Protein AF-A0A453JKV6-F1 (afdb_monomer)

Foldseek 3Di:
DVVVCCVVPVPDDDDDDLVVLVVVCCVQCVVVCPPPDPLVVLVCCLSPPDDDPVCNVVSLVVSCVVVVVCVRCSSPDDD

Radius of gyration: 14.27 Å; Cα contacts (8 Å, |Δi|>4): 39; chains: 1; bounding box: 27×24×40 Å

pLDDT: mean 85.41, std 7.2, range [58.09, 94.25]

Mean predicted aligned error: 5.48 Å

Sequence (79 aa):
MEVAIEDVMPHRTHRWCKWHVLKKAKEYVGALLGKHNEFKQEFNKMVHHMVSEREFEDGRACMIEKHGLQKNTFLTQNI

Structure (mmCIF, N/CA/C/O backbone):
data_AF-A0A453JKV6-F1
#
_entry.id   AF-A0A453JKV6-F1
#
loop_
_atom_site.group_PDB
_atom_site.id
_atom_site.type_symbol
_atom_site.label_atom_id
_atom_site.label_alt_id
_atom_site.label_comp_id
_atom_site.label_asym_id
_atom_site.label_entity_id
_atom_site.label_seq_id
_atom_site.pdbx_PDB_ins_code
_atom_site.Cartn_x
_atom_site.Cartn_y
_atom_site.Cartn_z
_atom_site.occupancy
_atom_site.B_iso_or_equiv
_atom_site.auth_seq_id
_atom_site.auth_comp_id
_atom_site.auth_asym_id
_atom_site.auth_atom_id
_atom_site.pdbx_PDB_model_num
ATOM 1 N N . MET A 1 1 ? -2.667 -6.154 -20.377 1.00 60.31 1 MET A N 1
ATOM 2 C CA . MET A 1 1 ? -1.723 -5.178 -20.968 1.00 60.31 1 MET A CA 1
ATOM 3 C C . MET A 1 1 ? -0.286 -5.640 -20.783 1.00 60.31 1 MET A C 1
ATOM 5 O O . MET A 1 1 ? 0.497 -5.423 -21.688 1.00 60.31 1 MET A O 1
ATOM 9 N N . GLU A 1 2 ? 0.035 -6.315 -19.678 1.00 73.19 2 GLU A N 1
ATOM 10 C CA . GLU A 1 2 ? 1.386 -6.824 -19.388 1.00 73.19 2 GLU A CA 1
ATOM 11 C C . GLU A 1 2 ? 1.922 -7.757 -20.492 1.00 73.19 2 GLU A C 1
ATOM 13 O O . GLU A 1 2 ? 2.966 -7.457 -21.055 1.00 73.19 2 GLU A O 1
ATOM 18 N N . VAL A 1 3 ? 1.135 -8.745 -20.942 1.00 78.75 3 VAL A N 1
ATOM 19 C CA . VAL A 1 3 ? 1.544 -9.729 -21.975 1.00 78.75 3 VAL A CA 1
ATOM 20 C C . VAL A 1 3 ? 2.070 -9.104 -23.276 1.00 78.75 3 VAL A C 1
ATOM 22 O O . VAL A 1 3 ? 3.089 -9.527 -23.804 1.00 78.75 3 VAL A O 1
ATOM 25 N N . ALA A 1 4 ? 1.391 -8.084 -23.810 1.00 86.69 4 ALA A N 1
ATOM 26 C CA . ALA A 1 4 ? 1.793 -7.472 -25.080 1.00 86.69 4 ALA A CA 1
ATOM 27 C C . ALA A 1 4 ? 3.049 -6.601 -24.942 1.00 86.69 4 ALA A C 1
ATOM 29 O O . ALA A 1 4 ? 3.762 -6.401 -25.918 1.00 86.69 4 ALA A O 1
ATOM 30 N N . ILE A 1 5 ? 3.299 -6.049 -23.750 1.00 84.88 5 ILE A N 1
ATOM 31 C CA . ILE A 1 5 ? 4.466 -5.201 -23.517 1.00 84.88 5 ILE A CA 1
ATOM 32 C C . ILE A 1 5 ? 5.698 -6.06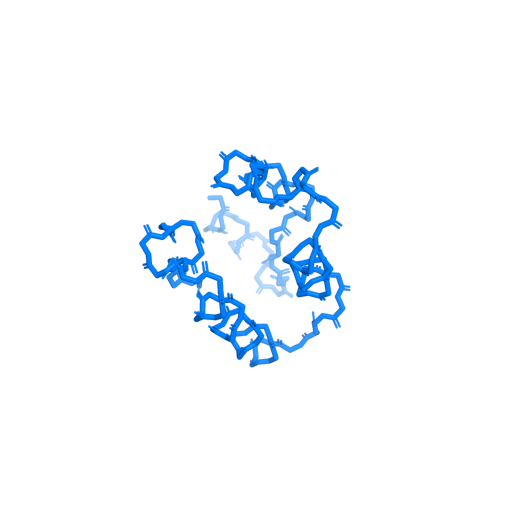1 -23.213 1.00 84.88 5 ILE A C 1
ATOM 34 O O . ILE A 1 5 ? 6.781 -5.745 -23.696 1.00 84.88 5 ILE A O 1
ATOM 38 N N . GLU A 1 6 ? 5.531 -7.170 -22.490 1.00 88.19 6 GLU A N 1
ATOM 39 C CA . GLU A 1 6 ? 6.596 -8.156 -22.270 1.00 88.19 6 GLU A CA 1
ATOM 40 C C . GLU A 1 6 ? 7.144 -8.722 -23.587 1.00 88.19 6 GLU A C 1
ATOM 42 O O . GLU A 1 6 ? 8.354 -8.895 -23.711 1.00 88.19 6 GLU A O 1
ATOM 47 N N . ASP A 1 7 ? 6.282 -8.921 -24.589 1.00 91.12 7 ASP A N 1
ATOM 48 C CA . ASP A 1 7 ? 6.675 -9.397 -25.923 1.00 91.12 7 ASP A CA 1
ATOM 49 C C . ASP A 1 7 ? 7.591 -8.401 -26.664 1.00 91.12 7 ASP A C 1
ATOM 51 O O . ASP A 1 7 ? 8.604 -8.780 -27.250 1.00 91.12 7 ASP A O 1
ATOM 55 N N . VAL A 1 8 ? 7.290 -7.097 -26.590 1.00 94.25 8 VAL A N 1
ATOM 56 C CA . VAL A 1 8 ? 8.056 -6.053 -27.303 1.00 94.25 8 VAL A CA 1
ATOM 57 C C . VAL A 1 8 ? 9.198 -5.441 -26.480 1.00 94.25 8 VAL A C 1
ATOM 59 O O . VAL A 1 8 ? 10.090 -4.803 -27.041 1.00 94.25 8 VAL A O 1
ATOM 62 N N . MET A 1 9 ? 9.183 -5.591 -25.153 1.00 90.00 9 MET A N 1
ATOM 63 C CA . MET A 1 9 ? 10.167 -5.024 -24.220 1.00 90.00 9 MET A CA 1
ATOM 64 C C . MET A 1 9 ? 10.549 -6.020 -23.101 1.00 90.00 9 MET A C 1
ATOM 66 O O . MET A 1 9 ? 10.419 -5.695 -21.919 1.00 90.00 9 MET A O 1
ATOM 70 N N . PRO A 1 10 ? 11.118 -7.196 -23.428 1.00 88.06 10 PRO A N 1
ATOM 71 C CA . PRO A 1 10 ? 11.307 -8.304 -22.477 1.00 88.06 10 PRO A CA 1
ATOM 72 C C . PRO A 1 10 ? 12.291 -8.013 -21.334 1.00 88.06 10 PRO A C 1
ATOM 74 O O . PRO A 1 10 ? 12.294 -8.688 -20.310 1.00 88.06 10 PRO A O 1
ATOM 77 N N . HIS A 1 11 ? 13.147 -7.000 -21.484 1.00 92.00 11 HIS A N 1
ATOM 78 C CA . HIS A 1 11 ? 14.133 -6.605 -20.471 1.00 92.00 11 HIS A CA 1
ATOM 79 C C . HIS A 1 11 ? 13.685 -5.406 -19.626 1.00 92.00 11 HIS A C 1
ATOM 81 O O . HIS A 1 11 ? 14.492 -4.811 -18.907 1.00 92.00 11 HIS A O 1
ATOM 87 N N . ARG A 1 12 ? 12.423 -4.980 -19.748 1.00 88.38 12 ARG A N 1
ATOM 88 C CA . ARG A 1 12 ? 11.863 -3.877 -18.969 1.00 88.38 12 ARG A CA 1
ATOM 89 C C . ARG A 1 12 ? 10.954 -4.432 -17.883 1.00 88.38 12 ARG A C 1
ATOM 91 O O . ARG A 1 12 ? 10.035 -5.194 -18.144 1.00 88.38 12 ARG A O 1
ATOM 98 N N . THR A 1 13 ? 11.170 -3.981 -16.653 1.00 83.44 13 THR A N 1
ATOM 99 C CA . THR A 1 13 ? 10.222 -4.225 -15.567 1.00 83.44 13 THR A CA 1
ATOM 100 C C . THR A 1 13 ? 9.074 -3.231 -15.680 1.00 83.44 13 THR A C 1
ATOM 102 O O . THR A 1 13 ? 9.255 -2.028 -15.459 1.00 83.44 13 THR A O 1
ATOM 105 N N . HIS A 1 14 ? 7.884 -3.725 -16.005 1.00 82.75 14 HIS A N 1
ATOM 106 C CA . HIS A 1 14 ? 6.681 -2.908 -16.042 1.00 82.75 14 HIS A CA 1
ATOM 107 C C . HIS A 1 14 ? 6.124 -2.742 -14.636 1.00 82.75 14 HIS A C 1
ATOM 109 O O . HIS A 1 14 ? 5.802 -3.705 -13.952 1.00 82.75 14 HIS A O 1
ATOM 115 N N . ARG A 1 15 ? 6.028 -1.489 -14.193 1.00 81.25 15 ARG A N 1
ATOM 116 C CA . ARG A 1 15 ? 5.410 -1.139 -12.916 1.00 81.25 15 ARG A CA 1
ATOM 117 C C . ARG A 1 15 ? 4.098 -0.430 -13.172 1.00 81.25 15 ARG A C 1
ATOM 119 O O . ARG A 1 15 ? 3.958 0.340 -14.125 1.00 81.25 15 ARG A O 1
ATOM 126 N N . TRP A 1 16 ? 3.153 -0.645 -12.272 1.00 82.75 16 TRP A N 1
ATOM 127 C CA . TRP A 1 16 ? 1.896 0.077 -12.297 1.00 82.75 16 TRP A CA 1
ATOM 128 C C . TRP A 1 16 ? 2.159 1.572 -12.114 1.00 82.75 16 TRP A C 1
ATOM 130 O O . TRP A 1 16 ? 2.902 1.995 -11.226 1.00 82.75 16 TRP A O 1
ATOM 140 N N . CYS A 1 17 ? 1.544 2.394 -12.965 1.00 86.56 17 CYS A N 1
ATOM 141 C CA . CYS A 1 17 ? 1.669 3.839 -12.848 1.00 86.56 17 CYS A CA 1
ATOM 142 C C . CYS A 1 17 ? 1.104 4.294 -11.497 1.00 86.56 17 CYS A C 1
ATOM 144 O O . CYS A 1 17 ? -0.068 4.059 -11.191 1.00 86.56 17 CYS A O 1
ATOM 146 N N . LYS A 1 18 ? 1.924 5.002 -10.715 1.00 85.06 18 LYS A N 1
ATOM 147 C CA . LYS A 1 18 ? 1.574 5.471 -9.369 1.00 85.06 18 LYS A CA 1
ATOM 148 C C . LYS A 1 18 ? 0.251 6.233 -9.322 1.00 85.06 18 LYS A C 1
ATOM 150 O O . LYS A 1 18 ? -0.541 6.040 -8.405 1.00 85.06 18 LYS A O 1
ATOM 155 N N . TRP A 1 19 ? -0.011 7.068 -10.325 1.00 88.62 19 TRP A N 1
ATOM 156 C CA . TRP A 1 19 ? -1.263 7.816 -10.417 1.00 88.62 19 TRP A CA 1
ATOM 157 C C . TRP A 1 19 ? -2.483 6.893 -10.529 1.00 88.62 19 TRP A C 1
ATOM 159 O O . TRP A 1 19 ? -3.464 7.085 -9.813 1.00 88.62 19 TRP A O 1
ATOM 169 N N . HIS A 1 20 ? -2.407 5.852 -11.364 1.00 87.00 20 HIS A N 1
ATOM 170 C CA . HIS A 1 20 ? -3.486 4.871 -11.501 1.00 87.00 20 HIS A CA 1
ATOM 171 C C . HIS A 1 20 ? -3.705 4.067 -10.216 1.00 87.00 20 HIS A C 1
ATOM 173 O O . HIS A 1 20 ? -4.853 3.848 -9.829 1.00 87.00 20 HIS A O 1
ATOM 179 N N . VAL A 1 21 ? -2.626 3.681 -9.529 1.00 84.88 21 VAL A N 1
ATOM 180 C CA . VAL A 1 21 ? -2.707 2.990 -8.231 1.00 84.88 21 VAL A CA 1
ATOM 181 C C . VAL A 1 21 ? -3.414 3.865 -7.198 1.00 84.88 21 VAL A C 1
ATOM 183 O O . VAL A 1 21 ? -4.369 3.420 -6.566 1.00 84.88 21 VAL A O 1
ATOM 186 N N . LEU A 1 22 ? -3.006 5.130 -7.065 1.00 86.62 22 LEU A N 1
ATOM 187 C CA . LEU A 1 22 ? -3.612 6.071 -6.119 1.00 86.62 22 LEU A CA 1
ATOM 188 C C . LEU A 1 22 ? -5.073 6.386 -6.465 1.00 86.62 22 LEU A C 1
ATOM 190 O O . LEU A 1 22 ? -5.901 6.515 -5.563 1.00 86.62 22 LEU A O 1
ATOM 194 N N . LYS A 1 23 ? -5.410 6.476 -7.758 1.00 88.88 23 LYS A N 1
ATOM 195 C CA . LYS A 1 23 ? -6.792 6.657 -8.213 1.00 88.88 23 LYS A CA 1
ATOM 196 C C . LYS A 1 23 ? -7.671 5.481 -7.781 1.00 88.88 23 LYS A C 1
ATOM 198 O O . LYS A 1 23 ? -8.687 5.721 -7.136 1.00 88.88 23 LYS A O 1
ATOM 203 N N . LYS A 1 24 ? -7.250 4.236 -8.047 1.00 86.31 24 LYS A N 1
ATOM 204 C CA . LYS A 1 24 ? -7.964 3.040 -7.566 1.00 86.31 24 LYS A CA 1
ATOM 205 C C . LYS A 1 24 ? -8.043 3.014 -6.042 1.00 86.31 24 LYS A C 1
ATOM 207 O O . LYS A 1 24 ? -9.117 2.812 -5.494 1.00 86.31 24 LYS A O 1
ATOM 212 N N . ALA A 1 25 ? -6.946 3.286 -5.338 1.00 86.06 25 ALA A N 1
ATOM 213 C CA . ALA A 1 25 ? -6.957 3.312 -3.878 1.00 86.06 25 ALA A CA 1
ATOM 214 C C . ALA A 1 25 ? -7.999 4.299 -3.330 1.00 86.06 25 ALA A C 1
ATOM 216 O O . ALA A 1 25 ? -8.720 3.983 -2.389 1.00 86.06 25 ALA A O 1
ATOM 217 N N . LYS A 1 26 ? -8.160 5.471 -3.952 1.00 85.75 26 LYS A N 1
ATOM 218 C CA . LYS A 1 26 ? -9.204 6.426 -3.562 1.00 85.75 26 LYS A CA 1
ATOM 219 C C . LYS A 1 26 ? -10.624 5.859 -3.716 1.00 85.75 26 LYS A C 1
ATOM 221 O O . LYS A 1 26 ? -11.482 6.210 -2.915 1.00 85.75 26 LYS A O 1
ATOM 226 N N . GLU A 1 27 ? -10.875 4.987 -4.687 1.00 86.81 27 GLU A N 1
ATOM 227 C CA . GLU A 1 27 ? -12.183 4.343 -4.882 1.00 86.81 27 GLU A CA 1
ATOM 228 C C . GLU A 1 27 ? -12.492 3.326 -3.766 1.00 86.81 27 GLU A C 1
ATOM 230 O O . GLU A 1 27 ? -13.611 3.302 -3.261 1.00 86.81 27 GLU A O 1
ATOM 235 N N . TYR A 1 28 ? -11.500 2.545 -3.320 1.00 83.75 28 TYR A N 1
ATOM 236 C CA . TYR A 1 28 ? -11.703 1.459 -2.342 1.00 83.75 28 TYR A CA 1
ATOM 237 C C . TYR A 1 28 ? -11.441 1.845 -0.880 1.00 83.75 28 TYR A C 1
ATOM 239 O O . TYR A 1 28 ? -12.019 1.253 0.031 1.00 83.75 28 TYR A O 1
ATOM 247 N N . VAL A 1 29 ? -10.552 2.810 -0.632 1.00 84.81 29 VAL A N 1
ATOM 248 C CA . VAL A 1 29 ? -10.144 3.248 0.718 1.00 84.81 29 VAL A CA 1
ATOM 249 C C . VAL A 1 29 ? -10.225 4.767 0.903 1.00 84.81 29 VAL A C 1
ATOM 251 O O . VAL A 1 29 ? -9.734 5.309 1.894 1.00 84.81 29 VAL A O 1
ATOM 254 N N . GLY A 1 30 ? -10.891 5.487 -0.008 1.00 83.56 30 GLY A N 1
ATOM 255 C CA . GLY A 1 30 ? -11.009 6.951 0.032 1.00 83.56 30 GLY A CA 1
ATOM 256 C C . GLY A 1 30 ? -11.594 7.506 1.331 1.00 83.56 30 GLY A C 1
ATOM 257 O O . GLY A 1 30 ? -11.124 8.532 1.821 1.00 83.56 30 GLY A O 1
ATOM 258 N N . ALA A 1 31 ? -12.556 6.804 1.938 1.00 83.50 31 ALA A N 1
ATOM 259 C CA . ALA A 1 31 ? -13.145 7.196 3.221 1.00 83.50 31 ALA A CA 1
ATOM 260 C C . ALA A 1 31 ? -12.128 7.185 4.378 1.00 83.50 31 ALA A C 1
ATOM 262 O O . ALA A 1 31 ? -12.235 7.989 5.304 1.00 83.50 31 ALA A O 1
ATOM 263 N N . LEU A 1 32 ? -11.127 6.299 4.321 1.00 81.69 32 LEU A N 1
ATOM 264 C CA . LEU A 1 32 ? -10.047 6.223 5.305 1.00 81.69 32 LEU A CA 1
ATOM 265 C C . LEU A 1 32 ? -8.976 7.283 5.022 1.00 81.69 32 LEU A C 1
ATOM 267 O O . LEU A 1 32 ? -8.504 7.938 5.946 1.00 81.69 32 LEU A O 1
ATOM 271 N N . LEU A 1 33 ? -8.660 7.521 3.743 1.00 80.62 33 LEU A N 1
ATOM 272 C CA . LEU A 1 33 ? -7.694 8.539 3.308 1.00 80.62 33 LEU A CA 1
ATOM 273 C C . LEU A 1 33 ? -8.164 9.984 3.558 1.00 80.62 33 LEU A C 1
ATOM 275 O O . LEU A 1 33 ? -7.339 10.896 3.659 1.00 80.62 33 LEU A O 1
ATOM 279 N N . GLY A 1 34 ? -9.475 10.215 3.660 1.00 75.06 34 GLY A N 1
ATOM 280 C CA . GLY A 1 34 ? -10.053 11.539 3.897 1.00 75.06 34 GLY A CA 1
ATOM 281 C C . GLY A 1 34 ? -9.874 12.071 5.323 1.00 75.06 34 GLY A C 1
ATOM 282 O O . GLY A 1 34 ? -9.939 13.279 5.528 1.00 75.06 34 GLY A O 1
ATOM 283 N N . LYS A 1 35 ? -9.612 11.205 6.311 1.00 73.19 35 LYS A N 1
ATOM 284 C CA . LYS A 1 35 ? -9.706 11.563 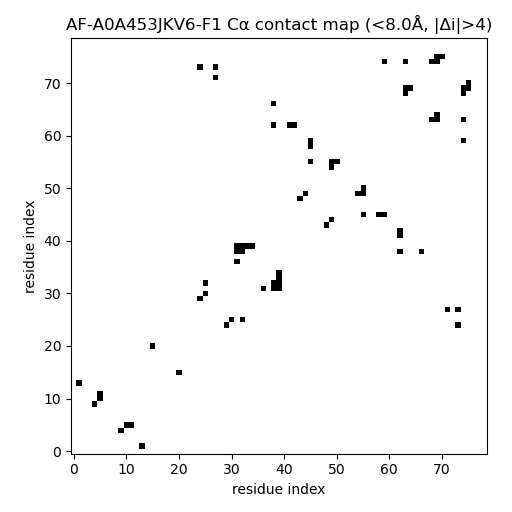7.739 1.00 73.19 35 LYS A CA 1
ATOM 285 C C . LYS A 1 35 ? -8.449 12.195 8.355 1.00 73.19 35 LYS A C 1
ATOM 287 O O . LYS A 1 35 ? -8.423 12.370 9.564 1.00 73.19 35 LYS A O 1
ATOM 292 N N . HIS A 1 36 ? -7.420 12.538 7.567 1.00 65.56 36 HIS A N 1
ATOM 293 C CA . HIS A 1 36 ? -6.133 13.060 8.083 1.00 65.56 36 HIS A CA 1
ATOM 294 C C . HIS A 1 36 ? -5.609 12.266 9.297 1.00 65.56 36 HIS A C 1
ATOM 296 O O . HIS A 1 36 ? -5.112 12.816 10.274 1.00 65.56 36 HIS A O 1
ATOM 302 N N . ASN A 1 37 ? -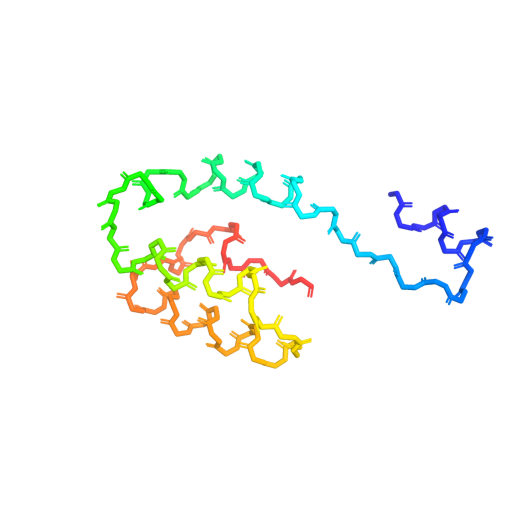5.757 10.948 9.224 1.00 81.44 37 ASN A N 1
ATOM 303 C CA . ASN A 1 37 ? -5.493 10.025 10.313 1.00 81.44 37 ASN A CA 1
ATOM 304 C C . ASN A 1 37 ? -4.171 9.281 10.100 1.00 81.44 37 ASN A C 1
ATOM 306 O O . ASN A 1 37 ? -3.526 9.379 9.053 1.00 81.44 37 ASN A O 1
ATOM 310 N N . GLU A 1 38 ? -3.800 8.502 11.108 1.00 88.62 38 GLU A N 1
ATOM 311 C CA . GLU A 1 38 ? -2.631 7.626 11.095 1.00 88.62 38 GLU A CA 1
ATOM 312 C C . GL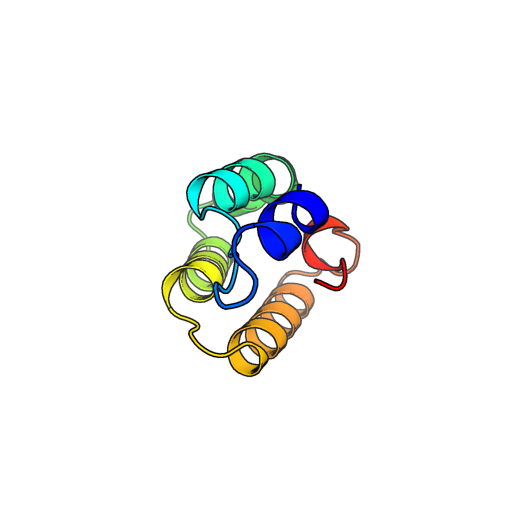U A 1 38 ? -2.614 6.691 9.872 1.00 88.62 38 GLU A C 1
ATOM 314 O O . GLU A 1 38 ? -1.586 6.568 9.210 1.00 88.62 38 GLU A O 1
ATOM 319 N N . PHE A 1 39 ? -3.776 6.156 9.473 1.00 89.06 39 PHE A N 1
ATOM 320 C CA . PHE A 1 39 ? -3.910 5.338 8.263 1.00 89.06 39 PHE A CA 1
ATOM 321 C C . PHE A 1 39 ? -3.384 6.047 7.007 1.00 89.06 39 PHE A C 1
ATOM 323 O O . PHE A 1 39 ? -2.649 5.457 6.222 1.00 89.06 39 PHE A O 1
ATOM 330 N N . LYS A 1 40 ? -3.719 7.330 6.802 1.00 88.88 40 LYS A N 1
ATOM 331 C CA . LYS A 1 40 ? -3.232 8.099 5.644 1.00 88.88 40 LYS A CA 1
ATOM 332 C C . LYS A 1 40 ? -1.704 8.200 5.636 1.00 88.88 40 LYS A C 1
ATOM 334 O O . LYS A 1 40 ? -1.101 8.159 4.566 1.00 88.88 40 LYS A O 1
ATOM 339 N N . GLN A 1 41 ? -1.082 8.355 6.804 1.00 89.38 41 GLN A N 1
ATOM 340 C CA . GLN A 1 41 ? 0.375 8.437 6.919 1.00 89.38 41 GLN A CA 1
ATOM 341 C C . GLN A 1 41 ? 1.032 7.089 6.607 1.00 89.38 41 GLN A C 1
ATOM 343 O O . GLN A 1 41 ? 1.967 7.046 5.808 1.00 89.38 41 GLN A O 1
ATOM 348 N N . GLU A 1 42 ? 0.510 5.998 7.169 1.00 90.25 42 GLU A N 1
ATOM 349 C CA . GLU A 1 42 ? 0.992 4.634 6.920 1.00 90.25 42 GLU A CA 1
ATOM 350 C C . GLU A 1 42 ? 0.832 4.244 5.446 1.00 90.25 42 GLU A C 1
ATOM 352 O O . GLU A 1 42 ? 1.792 3.806 4.810 1.00 90.25 42 GLU A O 1
ATOM 357 N N . PHE A 1 43 ? -0.335 4.519 4.862 1.00 90.25 43 PHE A N 1
ATOM 358 C CA . PHE A 1 43 ? -0.607 4.275 3.449 1.00 90.25 43 PHE A CA 1
ATOM 359 C C . PHE A 1 43 ? 0.329 5.076 2.533 1.00 90.25 43 PHE A C 1
ATOM 361 O O . PHE A 1 43 ? 0.897 4.536 1.583 1.00 90.25 43 PHE A O 1
ATOM 368 N N . ASN A 1 44 ? 0.541 6.365 2.823 1.00 89.12 44 ASN A N 1
ATOM 369 C CA . ASN A 1 44 ? 1.469 7.190 2.050 1.00 89.12 44 ASN A CA 1
ATOM 370 C C . ASN A 1 44 ? 2.906 6.684 2.176 1.00 89.12 44 ASN A C 1
ATOM 372 O O . ASN A 1 44 ? 3.607 6.611 1.169 1.00 89.12 44 ASN A O 1
ATOM 376 N N . LYS A 1 45 ? 3.340 6.296 3.381 1.00 89.75 45 LYS A N 1
ATOM 377 C CA . LYS A 1 45 ? 4.666 5.709 3.589 1.00 89.75 45 LYS A CA 1
ATOM 378 C C . LYS A 1 45 ? 4.842 4.448 2.750 1.00 89.75 45 LYS A C 1
ATOM 380 O O . LYS A 1 45 ? 5.852 4.320 2.062 1.00 89.75 45 LYS A O 1
ATOM 385 N N . MET A 1 46 ? 3.833 3.586 2.737 1.00 90.50 46 MET A N 1
ATOM 386 C CA . MET A 1 46 ? 3.836 2.357 1.954 1.00 90.50 46 MET A CA 1
ATOM 387 C C . MET A 1 46 ? 3.952 2.622 0.445 1.00 90.50 46 MET A C 1
ATOM 389 O O . MET A 1 46 ? 4.810 2.055 -0.220 1.00 90.50 46 MET A O 1
ATOM 393 N N . VAL A 1 47 ? 3.154 3.542 -0.104 1.00 87.31 47 VAL A N 1
ATOM 394 C CA . VAL A 1 47 ? 3.123 3.812 -1.557 1.00 87.31 47 VAL A CA 1
ATOM 395 C C . VAL A 1 47 ? 4.285 4.699 -2.042 1.00 87.31 47 VAL A C 1
ATOM 397 O O . VAL A 1 47 ? 4.594 4.735 -3.237 1.00 87.31 47 VAL A O 1
ATOM 400 N N . HIS A 1 48 ? 4.914 5.479 -1.159 1.00 87.25 48 HIS A N 1
ATOM 401 C CA . HIS A 1 48 ? 5.941 6.455 -1.546 1.00 87.25 48 HIS A CA 1
ATOM 402 C C . HIS A 1 48 ? 7.364 6.087 -1.136 1.00 87.25 48 HIS A C 1
ATOM 404 O O . HIS A 1 48 ? 8.285 6.569 -1.794 1.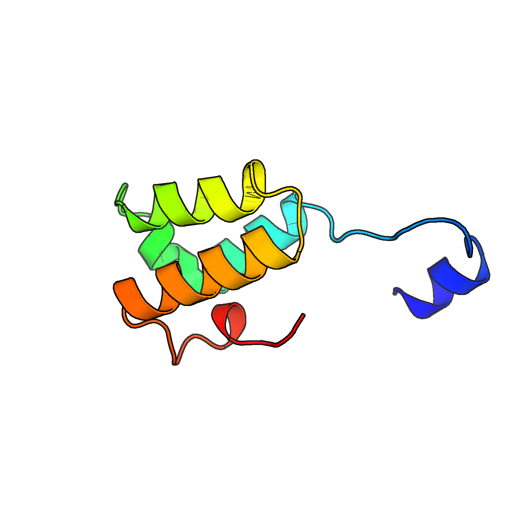00 87.25 48 HIS A O 1
ATOM 410 N N . HIS A 1 49 ? 7.550 5.304 -0.074 1.00 87.06 49 HIS A N 1
ATOM 411 C CA . HIS A 1 49 ? 8.861 5.154 0.561 1.00 87.06 49 HIS A CA 1
ATOM 412 C C . HIS A 1 49 ? 9.340 3.708 0.692 1.00 87.06 49 HIS A C 1
ATOM 414 O O . HIS A 1 49 ? 10.522 3.516 0.950 1.00 87.06 49 HIS A O 1
ATOM 420 N N . MET A 1 50 ? 8.476 2.707 0.504 1.00 85.50 50 MET A N 1
ATOM 421 C CA . MET A 1 50 ? 8.909 1.307 0.487 1.00 85.50 50 MET A CA 1
ATOM 422 C C . M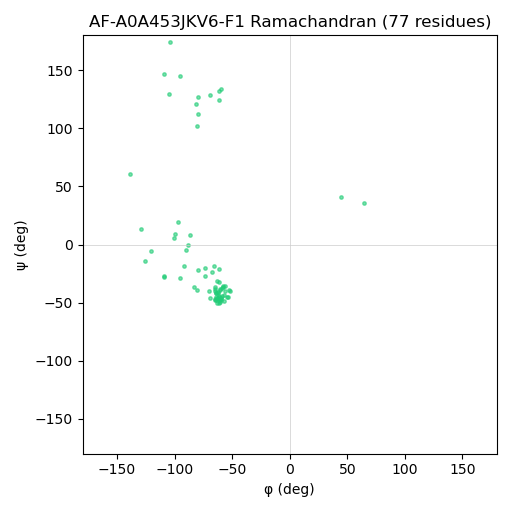ET A 1 50 ? 9.503 0.969 -0.878 1.00 85.50 50 MET A C 1
ATOM 424 O O . MET A 1 50 ? 8.890 1.232 -1.915 1.00 85.50 50 MET A O 1
ATOM 428 N N . VAL A 1 51 ? 10.722 0.433 -0.863 1.00 80.94 51 VAL A N 1
ATOM 429 C CA . VAL A 1 51 ? 11.505 0.160 -2.080 1.00 80.94 51 VAL A CA 1
ATOM 430 C C . VAL A 1 51 ? 11.596 -1.343 -2.342 1.00 80.94 51 VAL A C 1
ATOM 432 O O . VAL A 1 51 ? 11.700 -1.758 -3.496 1.00 80.94 51 VAL A O 1
ATOM 435 N N . SER A 1 52 ? 11.517 -2.152 -1.285 1.00 88.12 52 SER A N 1
ATOM 436 C CA . SER A 1 52 ? 11.491 -3.611 -1.360 1.00 88.12 52 SER A CA 1
ATOM 437 C C . SER A 1 52 ? 10.064 -4.156 -1.330 1.00 88.12 52 SER A C 1
ATOM 439 O O . SER A 1 52 ? 9.207 -3.645 -0.610 1.00 88.12 52 SER A O 1
ATOM 441 N N . GLU A 1 53 ? 9.835 -5.245 -2.064 1.00 87.31 53 GLU A N 1
ATOM 442 C CA . GLU A 1 53 ? 8.587 -6.017 -2.020 1.00 87.31 53 GLU A CA 1
ATOM 443 C C . GLU A 1 53 ? 8.293 -6.509 -0.602 1.00 87.31 53 GLU A C 1
ATOM 445 O O . GLU A 1 53 ? 7.186 -6.322 -0.112 1.00 87.31 53 GLU A O 1
ATOM 450 N N . ARG A 1 54 ? 9.309 -7.015 0.110 1.00 90.50 54 ARG A N 1
ATOM 451 C CA . ARG A 1 54 ? 9.148 -7.474 1.497 1.00 90.50 54 ARG A CA 1
ATOM 452 C C . ARG A 1 54 ? 8.692 -6.348 2.423 1.00 90.50 54 ARG A C 1
ATOM 454 O O . ARG A 1 54 ? 7.755 -6.526 3.188 1.00 90.50 54 ARG A O 1
ATOM 461 N N . GLU A 1 55 ? 9.334 -5.179 2.341 1.00 90.88 55 GLU A N 1
ATOM 462 C CA . GLU A 1 55 ? 8.940 -4.021 3.159 1.00 90.88 55 GLU A CA 1
ATOM 463 C C . GLU A 1 55 ? 7.497 -3.604 2.867 1.00 90.88 55 GLU A C 1
ATOM 465 O O . GLU A 1 55 ? 6.757 -3.251 3.786 1.00 90.88 55 GLU A O 1
ATOM 470 N N . PHE A 1 56 ? 7.107 -3.662 1.590 1.00 89.62 56 PHE A N 1
ATOM 471 C CA . PHE A 1 56 ? 5.753 -3.367 1.149 1.00 89.62 56 PHE A CA 1
ATOM 472 C C . PHE A 1 56 ? 4.735 -4.368 1.700 1.00 89.62 56 PHE A C 1
ATOM 474 O O . PHE A 1 56 ? 3.715 -3.948 2.247 1.00 89.62 56 PHE A O 1
ATOM 481 N N . GLU A 1 57 ? 5.005 -5.668 1.600 1.00 91.06 57 GLU A N 1
ATOM 482 C CA . GLU A 1 57 ? 4.127 -6.730 2.098 1.00 91.06 57 GLU A CA 1
ATOM 483 C C . GLU A 1 57 ? 3.976 -6.691 3.621 1.00 91.06 57 GLU A C 1
ATOM 485 O O . GLU A 1 57 ? 2.846 -6.680 4.118 1.00 91.06 57 GLU A O 1
ATOM 490 N N . ASP A 1 58 ? 5.086 -6.573 4.355 1.00 92.06 58 ASP A N 1
ATOM 491 C CA . ASP A 1 58 ? 5.092 -6.490 5.819 1.00 92.06 58 ASP A CA 1
ATOM 492 C C . ASP A 1 58 ? 4.353 -5.232 6.301 1.00 92.06 58 ASP A C 1
ATOM 494 O O . ASP A 1 58 ? 3.492 -5.281 7.187 1.00 92.06 58 ASP A O 1
ATOM 498 N N . GLY A 1 59 ? 4.647 -4.085 5.679 1.00 91.69 59 GLY A N 1
ATOM 499 C CA . GLY A 1 59 ? 3.996 -2.814 5.982 1.00 91.69 59 GLY A CA 1
ATOM 500 C C . GLY A 1 59 ? 2.496 -2.840 5.702 1.00 91.69 59 GLY A C 1
ATOM 501 O O . GLY A 1 59 ? 1.699 -2.340 6.501 1.00 91.69 59 GLY A O 1
ATOM 502 N N . ARG A 1 60 ? 2.102 -3.470 4.593 1.00 91.12 60 ARG A N 1
ATOM 503 C CA . ARG A 1 60 ? 0.705 -3.671 4.220 1.00 91.12 60 ARG A CA 1
ATOM 504 C C . ARG A 1 60 ? -0.015 -4.578 5.213 1.00 91.12 60 ARG A C 1
ATOM 506 O O . ARG A 1 60 ? -1.103 -4.213 5.651 1.00 91.12 60 ARG A O 1
ATOM 513 N N . ALA A 1 61 ? 0.573 -5.714 5.587 1.00 91.81 61 ALA A N 1
ATOM 514 C CA . ALA A 1 61 ? -0.010 -6.644 6.555 1.00 91.81 61 ALA A CA 1
ATOM 515 C C . ALA A 1 61 ? -0.241 -5.969 7.917 1.00 91.81 61 ALA A C 1
ATOM 517 O O . ALA A 1 61 ? -1.356 -6.009 8.442 1.00 91.81 61 ALA A O 1
ATOM 518 N N . CYS A 1 62 ? 0.768 -5.25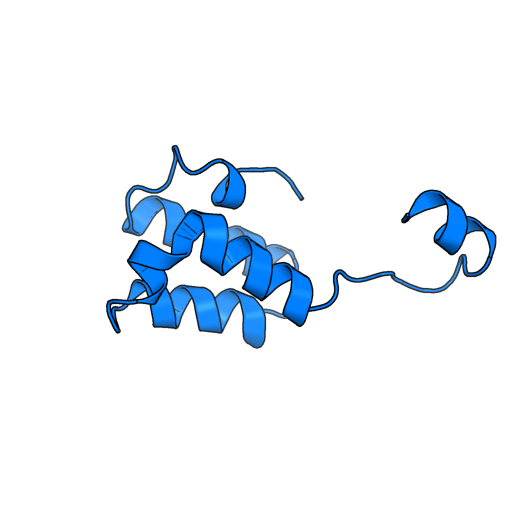4 8.423 1.00 92.62 62 CYS A N 1
ATOM 519 C CA . CYS A 1 62 ? 0.685 -4.490 9.670 1.00 92.62 62 CYS A CA 1
ATOM 520 C C . CYS A 1 62 ? -0.419 -3.418 9.623 1.00 92.62 62 CYS A C 1
ATOM 522 O O . CYS A 1 62 ? -1.249 -3.323 10.530 1.00 92.62 62 CYS A O 1
ATOM 524 N N . MET A 1 63 ? -0.492 -2.649 8.531 1.00 92.31 63 MET A N 1
ATOM 525 C CA . MET A 1 63 ? -1.539 -1.640 8.336 1.00 92.31 63 MET A CA 1
ATOM 526 C C . MET A 1 63 ? -2.942 -2.273 8.289 1.00 92.31 63 MET A C 1
ATOM 528 O O . MET A 1 63 ? -3.888 -1.735 8.863 1.00 92.31 63 MET A O 1
ATOM 532 N N . ILE A 1 64 ? -3.108 -3.415 7.619 1.00 91.19 64 ILE A N 1
ATOM 533 C CA . ILE A 1 64 ? -4.406 -4.101 7.526 1.00 91.19 64 ILE A CA 1
ATOM 534 C C . ILE A 1 64 ? -4.873 -4.582 8.896 1.00 91.19 64 ILE A C 1
ATOM 536 O O . ILE A 1 64 ? -6.043 -4.396 9.234 1.00 91.19 64 ILE A O 1
ATOM 540 N N . GLU A 1 65 ? -3.976 -5.195 9.668 1.00 92.75 65 GLU A N 1
ATOM 541 C CA . GLU A 1 65 ? -4.278 -5.709 11.000 1.00 92.75 65 GLU A CA 1
ATOM 542 C C . GLU A 1 65 ? -4.676 -4.576 11.949 1.00 92.75 65 GLU A C 1
ATOM 544 O O . GLU A 1 65 ? -5.754 -4.620 12.545 1.00 92.75 65 GLU A O 1
ATOM 549 N N . LYS A 1 66 ? -3.861 -3.516 11.999 1.00 91.81 66 LYS A N 1
ATOM 550 C CA . LYS A 1 66 ? -4.064 -2.355 12.873 1.00 91.81 66 LYS A CA 1
ATOM 551 C C . LYS A 1 66 ? -5.398 -1.646 12.641 1.00 91.81 66 LYS A C 1
ATOM 553 O O . LYS A 1 66 ? -6.026 -1.196 13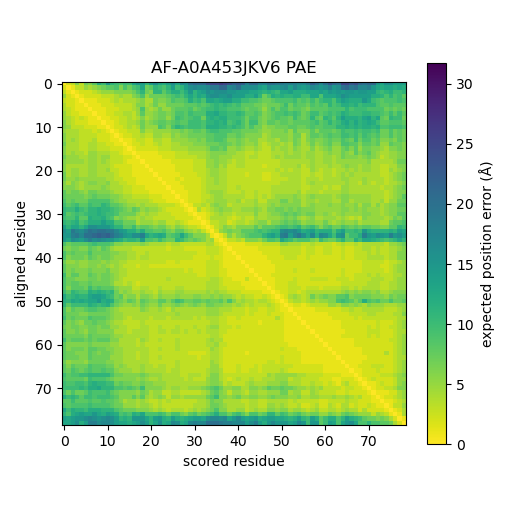.596 1.00 91.81 66 LYS A O 1
ATOM 558 N N . HIS A 1 67 ? -5.841 -1.548 11.386 1.00 89.00 67 HIS A N 1
ATOM 559 C CA . HIS A 1 67 ? -7.073 -0.834 11.020 1.00 89.00 67 HIS A CA 1
ATOM 560 C C . HIS A 1 67 ? -8.280 -1.755 10.782 1.00 89.00 67 HIS A C 1
ATOM 562 O O . HIS A 1 67 ? -9.335 -1.273 10.368 1.00 89.00 67 HIS A O 1
ATOM 568 N N . GLY A 1 68 ? -8.158 -3.066 11.026 1.00 88.62 68 GLY A N 1
ATOM 569 C CA . GLY A 1 68 ? -9.265 -4.016 10.860 1.00 88.62 68 GLY A CA 1
ATOM 570 C C . GLY A 1 68 ? -9.750 -4.158 9.409 1.00 88.62 68 GLY A C 1
ATOM 571 O O . GLY A 1 68 ? -10.950 -4.282 9.154 1.00 88.62 68 GLY A O 1
ATOM 572 N N . LEU A 1 69 ? -8.834 -4.094 8.436 1.00 88.88 69 LEU A N 1
ATOM 573 C CA . LEU A 1 69 ? -9.148 -4.026 7.001 1.00 88.88 69 LEU A CA 1
ATOM 574 C C . LEU A 1 69 ? -9.082 -5.383 6.290 1.00 88.88 69 LEU A C 1
ATOM 576 O O . LEU A 1 69 ? -9.006 -5.432 5.065 1.00 88.88 69 LEU A O 1
ATOM 580 N N . GLN A 1 70 ? -9.148 -6.495 7.021 1.00 88.50 70 GLN A N 1
ATOM 581 C CA . GLN A 1 70 ? -8.989 -7.851 6.475 1.00 88.50 70 GLN A CA 1
ATOM 582 C C . GLN A 1 70 ? -10.069 -8.209 5.435 1.00 88.50 70 GLN A C 1
ATOM 584 O O . GLN A 1 70 ? -9.883 -9.096 4.609 1.00 88.50 70 GLN A O 1
ATOM 589 N N . LYS A 1 71 ? -11.213 -7.512 5.459 1.00 86.31 71 LYS A N 1
ATOM 590 C CA . LYS A 1 71 ? -12.303 -7.677 4.482 1.00 86.31 71 LYS A CA 1
ATOM 591 C C . LYS A 1 71 ? -12.181 -6.752 3.264 1.00 86.31 71 LYS A C 1
ATOM 593 O O . LYS A 1 71 ? -13.008 -6.833 2.360 1.00 86.31 71 LYS A O 1
ATOM 598 N N . ASN A 1 72 ? -11.197 -5.851 3.236 1.00 85.50 72 ASN A N 1
ATOM 599 C CA . ASN A 1 72 ? -11.001 -4.931 2.123 1.00 85.50 72 ASN A CA 1
ATOM 600 C C . ASN A 1 72 ? -10.268 -5.646 0.984 1.00 85.50 72 ASN A C 1
ATOM 602 O O . ASN A 1 72 ? -9.055 -5.809 1.029 1.00 85.50 72 ASN A O 1
ATOM 606 N N . THR A 1 73 ? -11.012 -6.039 -0.046 1.00 83.50 73 THR A N 1
ATOM 607 C CA . THR A 1 73 ? -10.490 -6.819 -1.179 1.00 83.50 73 THR A CA 1
ATOM 608 C C . THR A 1 73 ? -9.340 -6.130 -1.911 1.00 83.50 73 THR A C 1
ATOM 610 O O . THR A 1 73 ? -8.394 -6.797 -2.311 1.00 83.50 73 THR A O 1
ATOM 613 N N . PHE A 1 74 ? -9.358 -4.802 -2.032 1.00 84.75 74 PHE A N 1
ATOM 614 C CA . PHE A 1 74 ? -8.260 -4.049 -2.645 1.00 84.75 74 PHE A CA 1
ATOM 615 C C . PHE A 1 74 ? -6.959 -4.158 -1.836 1.00 84.75 74 PHE A C 1
ATOM 617 O O . PHE A 1 74 ? -5.873 -4.285 -2.399 1.00 84.75 74 PHE A O 1
ATOM 624 N N . LEU A 1 75 ? -7.062 -4.148 -0.505 1.00 84.31 75 LEU A N 1
ATOM 625 C CA . LEU A 1 75 ? -5.927 -4.313 0.397 1.00 84.31 75 LEU A CA 1
ATOM 626 C C . LEU A 1 75 ? -5.625 -5.770 0.743 1.00 84.31 75 LEU A C 1
ATOM 628 O O . LEU A 1 75 ? -4.675 -5.975 1.473 1.00 84.31 75 LEU A O 1
ATOM 632 N N . THR A 1 76 ? -6.354 -6.777 0.264 1.00 83.75 76 THR A N 1
ATOM 633 C CA . THR A 1 76 ? -6.036 -8.190 0.565 1.00 83.75 76 THR A CA 1
ATOM 634 C C . THR A 1 76 ? -5.749 -9.049 -0.658 1.00 83.75 76 THR A C 1
ATOM 636 O O . THR A 1 76 ? -5.303 -10.180 -0.507 1.00 83.75 76 THR A O 1
ATOM 639 N N . GLN A 1 77 ? -5.912 -8.515 -1.869 1.00 77.19 77 GLN A N 1
ATOM 640 C CA . GLN A 1 77 ? -5.492 -9.185 -3.101 1.00 77.19 77 GLN A CA 1
ATOM 641 C C . GLN A 1 77 ? -3.984 -9.468 -3.115 1.00 77.19 77 GLN A C 1
ATOM 643 O O . GLN A 1 77 ? -3.188 -8.586 -2.793 1.00 77.19 77 GLN A O 1
ATOM 648 N N . ASN A 1 78 ? -3.594 -10.686 -3.492 1.00 58.09 78 ASN A N 1
ATOM 649 C CA . ASN A 1 78 ? -2.195 -10.990 -3.789 1.00 58.09 78 ASN A CA 1
ATOM 650 C C . ASN A 1 78 ? -1.816 -10.251 -5.081 1.00 58.09 78 ASN A C 1
ATOM 652 O O . ASN A 1 78 ? -2.572 -10.313 -6.054 1.00 58.09 78 ASN A O 1
ATOM 656 N N . ILE A 1 79 ? -0.715 -9.498 -5.029 1.00 58.38 79 ILE A N 1
ATOM 657 C CA . ILE A 1 79 ? -0.136 -8.753 -6.158 1.00 58.38 79 ILE A CA 1
ATOM 658 C C . ILE A 1 79 ? 0.911 -9.643 -6.815 1.00 58.38 79 ILE A C 1
ATOM 660 O O . ILE A 1 79 ? 1.615 -10.339 -6.051 1.00 58.38 79 ILE A O 1
#

Solvent-accessible surface area (backbone atoms only — not comparable to full-atom values): 4944 Å² total; per-residue (Å²): 116,64,72,69,47,45,74,79,39,73,90,59,87,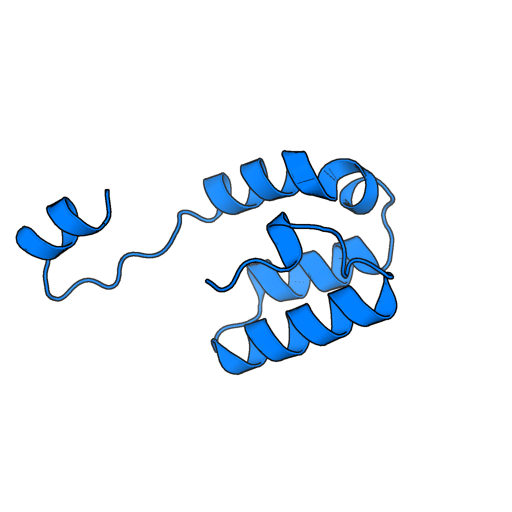86,70,82,56,64,68,61,53,52,52,52,44,44,76,79,44,33,80,58,56,68,64,84,40,69,65,37,54,54,53,48,43,48,78,72,67,48,86,48,71,65,56,36,50,54,51,48,51,52,52,29,63,76,69,69,38,80,82,37,61,87,80,61,59,88,128

Organism: Aegilops tauschii subsp. strangulata (NCBI:txid200361)

Secondary structure (DSSP, 8-state):
-HHHHHHH-TTS-----HHHHHHHHHHHHHHHHTT-SHHHHHHHHHHHH--SHHHHHHHHHHHHHHTT-TT-HHHHS--

InterPro domains:
  IPR031052 FHY3/FAR1 family [PTHR31669] (1-76)